Protein AF-A0A920TBX6-F1 (afdb_monomer)

Mean predicted aligned error: 10.16 Å

Radius of gyration: 13.93 Å; Cα contacts (8 Å, |Δi|>4): 86; chains: 1; bounding box: 36×34×33 Å

Solvent-accessible surface area (backbone atoms only — not comparable to full-atom values): 4397 Å² total; per-residue (Å²): 131,88,85,68,65,44,73,41,70,44,76,51,84,47,71,62,35,65,74,48,46,52,60,54,44,67,72,37,98,49,49,41,70,62,23,27,30,47,102,46,64,70,68,12,48,54,44,10,65,76,64,74,23,92,37,45,42,58,93,85,62,78,86,61,86,73,75,75,79,75,126

Sequence (71 aa):
MSTDTIRIGIVGAGANTRLRHVPGFRANAGVELVGVVNRSREPSERAAA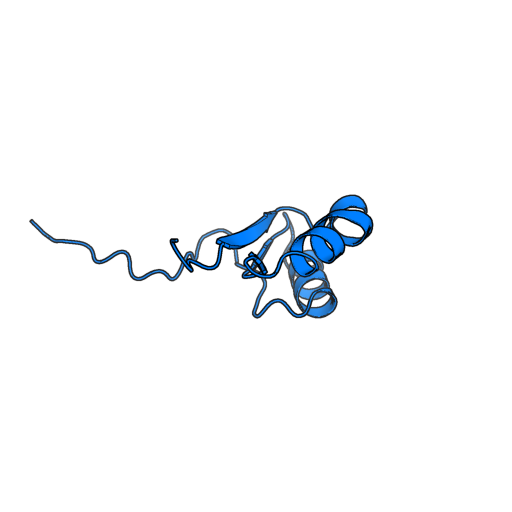EFDIPGPTTAGRTSSPMTRSTR

pLDDT: mean 72.49, std 15.66, range [40.75, 86.62]

Secondary structure (DSSP, 8-state):
-----EEEEEE---HHIIIIIHHHHHTSTTEEEEEEE-SSHHHHHHHHHHTT-S----TT---S-------

Nearest PDB structures (foldseek):
  3rc1-assembly1_A  TM=8.822E-01  e=4.601E-03  Actinomadura kijaniata
  3rc9-assembly1_A  TM=8.837E-01  e=1.036E-02  Actinomadura kijaniata
  3rc7-assembly1_A  TM=8.792E-01  e=1.269E-02  Actinomadura kijaniata
  3rc2-assembly1_A  TM=8.618E-01  e=1.358E-02  Actinomadura kijaniata
  3rbv-assembly1_A  TM=8.103E-01  e=2.039E-02  Actinomadura kijaniata

Foldseek 3Di:
DPLAAAEDAAEDPDPCCVPPVLVVQVVDPRYDDAEYEYPDQVVRQVVCVVSVHPGHPDVPDPPPPPVPPDD

Structure (mmCIF, N/CA/C/O backbone):
data_AF-A0A920TBX6-F1
#
_entry.id   AF-A0A920TBX6-F1
#
loop_
_atom_site.group_PDB
_atom_site.id
_atom_site.type_symbol
_atom_site.label_atom_id
_atom_site.label_alt_id
_atom_site.label_comp_id
_atom_site.label_asym_id
_at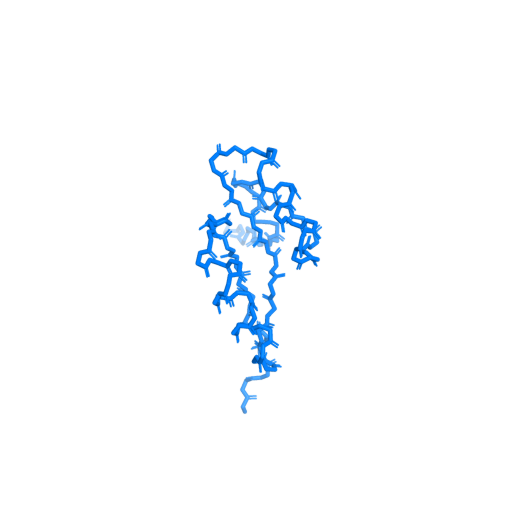om_site.label_entity_id
_atom_site.label_seq_id
_atom_site.pdbx_PDB_ins_code
_atom_site.Cartn_x
_atom_site.Cartn_y
_atom_site.Cartn_z
_atom_site.occupancy
_atom_site.B_iso_or_equiv
_atom_site.auth_seq_id
_atom_site.auth_comp_id
_atom_site.auth_asym_id
_atom_site.auth_atom_id
_atom_site.pdbx_PDB_model_num
ATOM 1 N N . MET A 1 1 ? -10.866 9.834 20.624 1.00 42.94 1 MET A N 1
ATOM 2 C CA . MET A 1 1 ? -9.596 9.363 20.038 1.00 42.94 1 MET A CA 1
ATOM 3 C C . MET A 1 1 ? -9.893 8.989 18.604 1.00 42.94 1 MET A C 1
ATOM 5 O O . MET A 1 1 ? -10.735 8.123 18.409 1.00 42.94 1 MET A O 1
ATOM 9 N N . SER A 1 2 ? -9.327 9.694 17.627 1.00 51.72 2 SER A N 1
ATOM 10 C CA . SER A 1 2 ? -9.566 9.390 16.215 1.00 51.72 2 SER A CA 1
ATOM 11 C C . SER A 1 2 ? -8.976 8.017 15.907 1.00 51.72 2 SER A C 1
ATOM 13 O O . SER A 1 2 ? -7.766 7.831 15.977 1.00 51.72 2 SER A O 1
ATOM 15 N N . THR A 1 3 ? -9.838 7.049 15.620 1.00 64.56 3 THR A N 1
ATOM 16 C CA . THR A 1 3 ? -9.504 5.677 15.209 1.00 64.56 3 THR A CA 1
ATOM 17 C C . THR A 1 3 ? -9.114 5.607 13.731 1.00 64.56 3 THR A C 1
ATOM 19 O O . THR A 1 3 ? -9.339 4.593 13.079 1.00 64.56 3 THR A O 1
ATOM 22 N N . ASP A 1 4 ? -8.597 6.702 13.173 1.00 73.19 4 ASP A N 1
ATOM 23 C CA . ASP A 1 4 ? -8.293 6.789 11.751 1.00 73.19 4 ASP A CA 1
ATOM 24 C C . ASP A 1 4 ? -6.999 6.039 11.444 1.00 73.19 4 ASP A C 1
ATOM 26 O O . ASP A 1 4 ? -5.919 6.375 11.936 1.00 73.19 4 ASP A O 1
ATOM 30 N N . THR A 1 5 ? -7.125 5.009 10.615 1.00 81.06 5 THR A N 1
ATOM 31 C CA . THR A 1 5 ? -6.003 4.232 10.103 1.00 81.06 5 THR A CA 1
ATOM 32 C C . THR A 1 5 ? -5.137 5.113 9.204 1.00 81.06 5 THR A C 1
ATOM 34 O O . THR A 1 5 ? -5.589 5.650 8.187 1.00 81.06 5 THR A O 1
ATOM 37 N N . ILE A 1 6 ? -3.862 5.256 9.559 1.00 85.31 6 ILE A N 1
ATOM 38 C CA . ILE A 1 6 ? -2.885 5.999 8.770 1.00 85.31 6 ILE A CA 1
ATOM 39 C C . ILE A 1 6 ? -2.481 5.146 7.573 1.00 85.31 6 ILE A C 1
ATOM 41 O O . ILE A 1 6 ? -1.754 4.161 7.694 1.00 85.31 6 ILE A O 1
ATOM 45 N N . ARG A 1 7 ? -2.939 5.566 6.396 1.00 86.31 7 ARG A N 1
ATOM 46 C CA . ARG A 1 7 ? -2.600 4.945 5.116 1.00 86.31 7 ARG A CA 1
ATOM 47 C C . ARG A 1 7 ? -1.262 5.481 4.611 1.00 86.31 7 ARG A C 1
ATOM 49 O O . ARG A 1 7 ? -1.144 6.667 4.308 1.00 86.31 7 ARG A O 1
ATOM 56 N N . ILE A 1 8 ? -0.262 4.610 4.503 1.00 84.44 8 ILE A N 1
ATOM 57 C CA . ILE A 1 8 ? 1.099 4.944 4.069 1.00 84.44 8 ILE A CA 1
ATOM 58 C C . ILE A 1 8 ? 1.364 4.373 2.675 1.00 84.44 8 ILE A C 1
ATOM 60 O O . ILE A 1 8 ? 1.204 3.178 2.426 1.00 84.44 8 ILE A O 1
ATOM 64 N N . GLY A 1 9 ? 1.815 5.245 1.773 1.00 85.62 9 GLY A N 1
ATOM 65 C CA . GLY A 1 9 ? 2.395 4.872 0.487 1.00 85.62 9 GLY A CA 1
ATOM 66 C C . GLY A 1 9 ? 3.919 4.947 0.546 1.00 85.62 9 GLY A C 1
ATOM 67 O O . GLY A 1 9 ? 4.482 5.953 0.975 1.00 85.62 9 GLY A O 1
ATOM 68 N N . ILE A 1 10 ? 4.596 3.893 0.106 1.00 83.06 10 ILE A N 1
ATOM 69 C CA . ILE A 1 10 ? 6.055 3.819 0.062 1.00 83.06 10 ILE A CA 1
ATOM 70 C C . ILE A 1 10 ? 6.551 4.248 -1.320 1.00 83.06 10 ILE A C 1
ATOM 72 O O . ILE A 1 10 ? 6.208 3.644 -2.333 1.00 83.06 10 ILE A O 1
ATOM 76 N N . VAL A 1 11 ? 7.440 5.237 -1.367 1.00 84.12 11 VAL A N 1
ATOM 77 C CA . VAL A 1 11 ? 8.186 5.588 -2.583 1.00 84.12 11 VAL A CA 1
ATOM 78 C C . VAL A 1 11 ? 9.607 5.059 -2.433 1.00 84.12 11 VAL A C 1
ATOM 80 O O . VAL A 1 11 ? 10.367 5.541 -1.600 1.00 84.12 11 VAL A O 1
ATOM 83 N N . GLY A 1 12 ? 9.974 4.050 -3.219 1.00 76.56 12 GLY A N 1
ATOM 84 C CA . G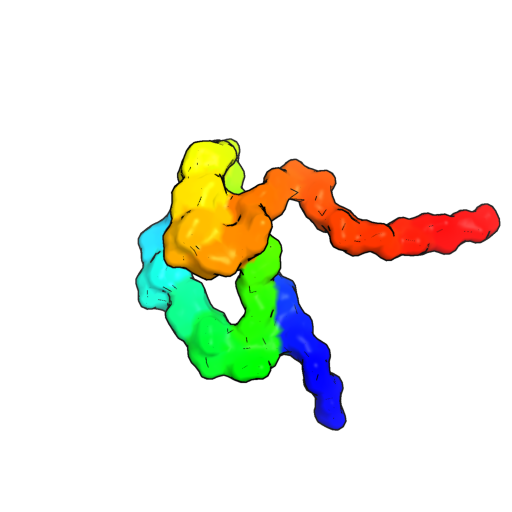LY A 1 12 ? 11.271 3.394 -3.125 1.00 76.56 12 GLY A CA 1
ATOM 85 C C . GLY A 1 12 ? 11.257 2.188 -2.187 1.00 76.56 12 GLY A C 1
ATOM 86 O O . GLY A 1 12 ? 11.533 2.286 -0.992 1.00 76.56 12 GLY A O 1
ATOM 87 N N . ALA A 1 13 ? 11.042 1.002 -2.745 1.00 75.69 13 ALA A N 1
ATOM 88 C CA . ALA A 1 13 ? 11.332 -0.265 -2.085 1.00 75.69 13 ALA A CA 1
ATOM 89 C C . ALA A 1 13 ? 12.833 -0.574 -2.170 1.00 75.69 13 ALA A C 1
ATOM 91 O O . ALA A 1 13 ? 13.262 -1.401 -2.974 1.00 75.69 13 ALA A O 1
ATOM 92 N N . GLY A 1 14 ? 13.646 0.150 -1.399 1.00 79.69 14 GLY A N 1
ATOM 93 C CA . GLY A 1 14 ? 15.075 -0.121 -1.218 1.00 79.69 14 GLY A CA 1
ATOM 94 C C . GLY A 1 14 ? 15.348 -1.079 -0.053 1.00 79.69 14 GLY A C 1
ATOM 95 O O . GLY A 1 14 ? 14.423 -1.570 0.596 1.00 79.69 14 GLY A O 1
ATOM 96 N N . ALA A 1 15 ? 16.627 -1.325 0.247 1.00 81.50 15 ALA A N 1
ATOM 97 C CA . ALA A 1 15 ? 17.036 -2.197 1.355 1.00 81.50 15 ALA A CA 1
ATOM 98 C C . ALA A 1 15 ? 16.514 -1.706 2.722 1.00 81.50 15 ALA A C 1
ATOM 100 O O . ALA A 1 15 ? 15.958 -2.485 3.488 1.00 81.50 15 ALA A O 1
ATOM 101 N N . ASN A 1 16 ? 16.595 -0.401 3.005 1.00 81.62 16 ASN A N 1
ATOM 102 C CA . ASN A 1 16 ? 16.101 0.168 4.269 1.00 81.62 16 ASN A CA 1
ATOM 103 C C . ASN A 1 16 ? 14.585 0.032 4.445 1.00 81.62 16 ASN A C 1
ATOM 105 O O . ASN A 1 16 ? 14.101 -0.180 5.559 1.00 81.62 16 ASN A O 1
ATOM 109 N N . THR A 1 17 ? 13.839 0.149 3.348 1.00 81.12 17 THR A N 1
ATOM 110 C CA . THR A 1 17 ? 12.384 0.027 3.355 1.00 81.12 17 THR A CA 1
AT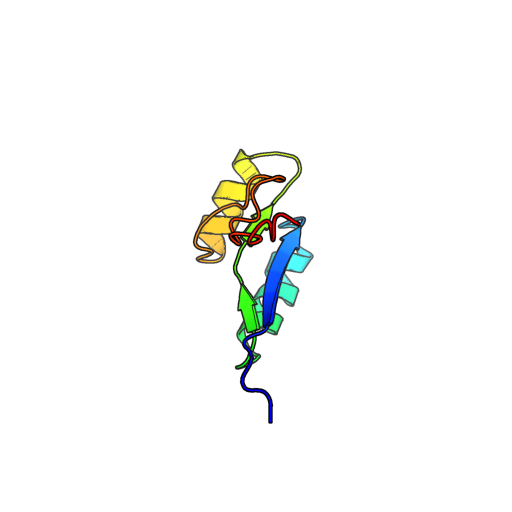OM 111 C C . THR A 1 17 ? 11.968 -1.385 3.753 1.00 81.12 17 THR A C 1
ATOM 113 O O . THR A 1 17 ? 11.141 -1.552 4.647 1.00 81.12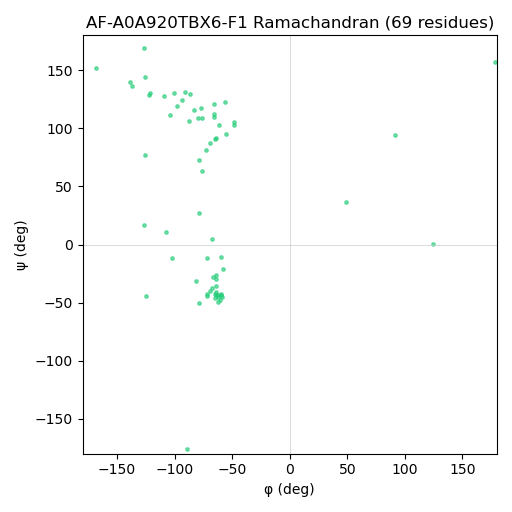 17 THR A O 1
ATOM 116 N N . ARG A 1 18 ? 12.623 -2.387 3.150 1.00 81.75 18 ARG A N 1
ATOM 117 C CA . ARG A 1 18 ? 12.446 -3.812 3.463 1.00 81.75 18 ARG A CA 1
ATOM 118 C C . ARG A 1 18 ? 12.829 -4.144 4.899 1.00 81.75 18 ARG A C 1
ATOM 120 O O . ARG A 1 18 ? 12.067 -4.787 5.606 1.00 81.75 18 ARG A O 1
ATOM 127 N N . LEU A 1 19 ? 14.008 -3.694 5.325 1.00 82.19 19 LEU A N 1
ATOM 128 C CA . LEU A 1 19 ? 14.611 -4.135 6.582 1.00 82.19 19 LEU A CA 1
ATOM 129 C C . LEU A 1 19 ? 14.065 -3.410 7.813 1.00 82.19 19 LEU A C 1
ATOM 131 O O . LEU A 1 19 ? 14.056 -3.981 8.898 1.00 82.19 19 LEU A O 1
ATOM 135 N N . ARG A 1 20 ? 13.658 -2.141 7.679 1.00 83.75 20 ARG A N 1
ATOM 136 C CA . ARG A 1 20 ? 13.325 -1.294 8.839 1.00 83.75 20 ARG A CA 1
ATOM 137 C C . ARG A 1 20 ? 11.925 -0.703 8.775 1.00 83.75 20 ARG A C 1
ATOM 139 O O . ARG A 1 20 ? 11.226 -0.710 9.781 1.00 83.75 20 ARG A O 1
ATOM 146 N N . HIS A 1 21 ? 11.514 -0.186 7.617 1.00 82.38 21 HIS A N 1
ATOM 147 C CA . HIS A 1 21 ? 10.275 0.593 7.534 1.00 82.38 21 HIS A CA 1
ATOM 148 C C . HIS A 1 21 ? 9.043 -0.306 7.512 1.00 82.38 21 HIS A C 1
ATOM 150 O O . HIS A 1 21 ? 8.150 -0.113 8.324 1.00 82.38 21 HIS A O 1
ATOM 156 N N . VAL A 1 22 ? 9.000 -1.317 6.639 1.00 82.69 22 VAL A N 1
ATOM 157 C CA . VAL A 1 22 ? 7.833 -2.209 6.539 1.00 82.69 22 VAL A CA 1
ATOM 158 C C . VAL A 1 22 ? 7.562 -2.963 7.849 1.00 82.69 22 VAL A C 1
ATOM 160 O O . VAL A 1 22 ? 6.424 -2.904 8.316 1.00 82.69 22 VAL A O 1
ATOM 163 N N . PRO A 1 23 ? 8.558 -3.588 8.511 1.00 84.62 23 PRO A N 1
ATOM 164 C CA . PRO A 1 23 ? 8.331 -4.236 9.804 1.00 84.62 23 PRO A CA 1
ATOM 165 C C . PRO A 1 23 ? 7.924 -3.240 10.895 1.00 84.62 23 PRO A C 1
ATOM 167 O O . PRO A 1 23 ? 7.015 -3.516 11.673 1.00 84.62 23 PRO A O 1
ATOM 170 N N . GLY A 1 24 ? 8.553 -2.058 10.926 1.00 86.12 24 GLY A N 1
ATOM 171 C CA . GLY A 1 24 ? 8.234 -1.012 11.896 1.00 86.12 24 GLY A CA 1
ATOM 172 C C . GLY A 1 24 ? 6.813 -0.475 11.736 1.00 86.12 24 GLY A C 1
ATOM 173 O O . GLY A 1 24 ? 6.096 -0.330 12.720 1.00 86.12 24 GLY A O 1
ATOM 174 N N . PHE A 1 25 ? 6.364 -0.235 10.504 1.00 84.38 25 PHE A N 1
ATOM 175 C CA . PHE A 1 25 ? 5.003 0.226 10.233 1.00 84.38 25 PHE A CA 1
ATOM 176 C C . PHE A 1 25 ? 3.961 -0.852 10.524 1.00 84.38 25 PHE A C 1
ATOM 178 O O . PHE A 1 25 ? 2.953 -0.543 11.148 1.00 84.38 25 PHE A O 1
ATOM 185 N N . ARG A 1 26 ? 4.229 -2.120 10.182 1.00 82.06 26 ARG A N 1
ATOM 186 C CA . ARG A 1 26 ? 3.337 -3.243 10.522 1.00 82.06 26 ARG A CA 1
ATOM 187 C C . ARG A 1 26 ? 3.210 -3.482 12.032 1.00 82.06 26 ARG A C 1
ATOM 189 O O . ARG A 1 26 ? 2.184 -3.985 12.472 1.00 82.06 26 ARG A O 1
ATOM 196 N N . ALA A 1 27 ? 4.211 -3.107 12.830 1.00 86.12 27 ALA A N 1
ATOM 197 C CA . ALA A 1 27 ? 4.145 -3.210 14.290 1.00 86.12 27 ALA A CA 1
ATOM 198 C C . ALA A 1 27 ? 3.194 -2.184 14.942 1.00 86.12 27 ALA A C 1
ATOM 200 O O . ALA A 1 27 ? 2.883 -2.304 16.125 1.00 86.12 27 ALA A O 1
ATOM 201 N N . ASN A 1 28 ? 2.727 -1.176 14.197 1.00 83.94 28 ASN A N 1
ATOM 202 C CA . ASN A 1 28 ? 1.819 -0.152 14.705 1.00 83.94 28 ASN A CA 1
ATOM 203 C C . ASN A 1 28 ? 0.366 -0.487 14.334 1.00 83.94 28 ASN A C 1
ATOM 205 O O . ASN A 1 28 ? 0.005 -0.494 13.161 1.00 83.94 28 ASN A O 1
ATOM 209 N N . ALA A 1 29 ? -0.500 -0.673 15.336 1.00 76.06 29 ALA A N 1
ATOM 210 C CA . ALA A 1 29 ? -1.902 -1.090 15.169 1.00 76.06 29 ALA A CA 1
ATOM 211 C C . ALA A 1 29 ? -2.837 -0.061 14.484 1.00 76.06 29 ALA A C 1
ATOM 213 O O . ALA A 1 29 ? -4.039 -0.285 14.393 1.00 76.06 29 ALA A O 1
ATOM 214 N N . GLY A 1 30 ? -2.304 1.068 14.011 1.00 83.25 30 GLY A N 1
ATOM 215 C CA . GLY A 1 30 ? -3.049 2.130 13.329 1.00 83.25 30 GLY A CA 1
ATOM 216 C C . GLY A 1 30 ? -2.468 2.498 11.969 1.00 83.25 30 GLY A C 1
ATOM 217 O O . GLY A 1 30 ? -2.754 3.583 11.474 1.00 83.25 30 GLY A O 1
ATOM 218 N N . VAL A 1 31 ? -1.613 1.651 11.392 1.00 85.31 31 VAL A N 1
ATOM 219 C CA . VAL A 1 31 ? -0.927 1.931 10.128 1.00 85.31 31 VAL A CA 1
ATOM 220 C C . VAL A 1 31 ? -1.259 0.860 9.099 1.00 85.31 31 VAL A C 1
ATOM 222 O O . VAL A 1 31 ? -1.119 -0.332 9.354 1.00 85.31 31 VAL A O 1
ATOM 225 N N . GLU A 1 32 ? -1.650 1.301 7.908 1.00 85.50 32 GLU A N 1
ATOM 226 C CA . GLU A 1 32 ? -1.937 0.444 6.764 1.00 85.50 32 GLU A CA 1
ATOM 227 C C . GLU A 1 32 ? -1.047 0.834 5.583 1.00 85.50 32 GLU A C 1
ATOM 229 O O . GLU A 1 32 ? -0.965 1.999 5.191 1.00 85.50 32 GLU A O 1
ATOM 234 N N . LEU A 1 33 ? -0.369 -0.150 5.000 1.00 84.12 33 LEU A N 1
ATOM 235 C CA . LEU A 1 33 ? 0.459 0.031 3.810 1.00 84.12 33 LEU A CA 1
ATOM 236 C C . LEU A 1 33 ? -0.413 -0.132 2.565 1.00 84.12 33 LEU A C 1
ATOM 238 O O . LEU A 1 33 ? -0.792 -1.242 2.209 1.00 84.12 33 LEU A O 1
ATOM 242 N N . VAL A 1 34 ? -0.714 0.980 1.895 1.00 86.62 34 VAL A N 1
ATOM 243 C CA . VAL A 1 34 ? -1.691 1.009 0.789 1.00 86.62 34 VAL A CA 1
ATOM 244 C C . VAL A 1 34 ? -1.059 1.037 -0.600 1.00 86.62 34 VAL A C 1
ATOM 246 O O . VAL A 1 34 ? -1.758 0.872 -1.597 1.00 86.62 34 VAL A O 1
ATOM 249 N N . GLY A 1 35 ? 0.253 1.266 -0.698 1.00 85.06 35 GLY A N 1
ATOM 250 C CA . GLY A 1 35 ? 0.912 1.403 -1.994 1.00 85.06 35 GLY A CA 1
ATOM 251 C C . GLY A 1 35 ? 2.431 1.375 -1.926 1.00 85.06 35 GLY A C 1
ATOM 252 O O . GLY A 1 35 ? 3.029 1.791 -0.935 1.00 85.06 35 GLY A O 1
ATOM 253 N N . VAL A 1 36 ? 3.060 0.927 -3.014 1.00 84.62 36 VAL A N 1
ATOM 254 C CA . VAL A 1 36 ? 4.504 1.058 -3.234 1.00 84.62 36 VAL A CA 1
ATOM 255 C C . VAL A 1 36 ? 4.806 1.481 -4.671 1.00 84.62 36 VAL A C 1
ATOM 257 O O . VAL A 1 36 ? 4.212 0.959 -5.613 1.00 84.62 36 VAL A O 1
ATOM 260 N N . VAL A 1 37 ? 5.728 2.426 -4.862 1.00 83.44 37 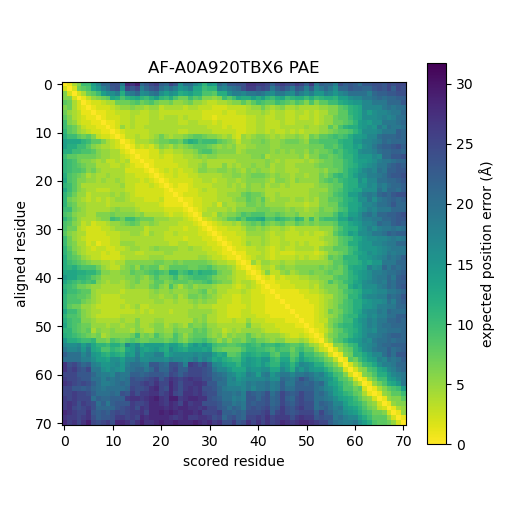VAL A N 1
ATOM 261 C CA . VAL A 1 37 ? 6.130 2.910 -6.191 1.00 83.44 37 VAL A CA 1
ATOM 262 C C . VAL A 1 37 ? 7.639 3.122 -6.279 1.00 83.44 37 VAL A C 1
ATOM 264 O O . VAL A 1 37 ? 8.265 3.627 -5.355 1.00 83.44 37 VAL A O 1
ATOM 267 N N . ASN A 1 38 ? 8.229 2.759 -7.415 1.00 83.81 38 ASN A N 1
ATOM 268 C CA . ASN A 1 38 ? 9.626 2.994 -7.777 1.00 83.81 38 ASN A CA 1
ATOM 269 C C . ASN A 1 38 ? 9.674 3.690 -9.145 1.00 83.81 38 ASN A C 1
ATOM 271 O O . ASN A 1 38 ? 8.688 3.713 -9.878 1.00 83.81 38 ASN A O 1
ATOM 275 N N . ARG A 1 39 ? 10.861 4.186 -9.531 1.00 80.38 39 ARG A N 1
ATOM 276 C CA . ARG A 1 39 ? 11.111 4.756 -10.872 1.00 80.38 39 ARG A CA 1
ATOM 277 C C . ARG A 1 39 ? 10.829 3.789 -12.033 1.00 80.38 39 ARG A C 1
ATOM 279 O O . ARG A 1 39 ? 10.663 4.221 -13.164 1.00 80.38 39 ARG A O 1
ATOM 286 N N . SER A 1 40 ? 10.818 2.489 -11.757 1.00 76.19 40 SER A N 1
ATOM 287 C CA . SER A 1 40 ? 10.557 1.425 -12.723 1.00 76.19 40 SER A CA 1
ATOM 288 C C . SER A 1 40 ? 9.425 0.558 -12.185 1.00 76.19 40 SER A C 1
ATOM 290 O O . SER A 1 40 ? 9.356 0.323 -10.978 1.00 76.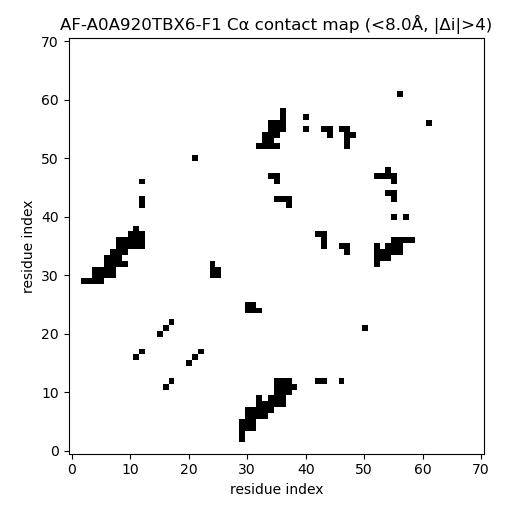19 40 SER A O 1
ATOM 292 N N . ARG A 1 41 ? 8.567 0.062 -13.080 1.00 74.31 41 ARG A N 1
ATOM 293 C CA . ARG A 1 41 ? 7.368 -0.710 -12.727 1.00 74.31 41 ARG A CA 1
ATOM 294 C C . ARG A 1 41 ? 7.685 -2.119 -12.220 1.00 74.31 41 ARG A C 1
ATOM 296 O O . ARG A 1 41 ? 7.145 -2.530 -11.203 1.00 74.31 41 ARG A O 1
ATOM 303 N N . GLU A 1 42 ? 8.624 -2.805 -12.861 1.00 79.62 42 GLU A N 1
ATOM 304 C CA . GLU A 1 42 ? 9.027 -4.176 -12.512 1.00 79.62 42 GLU A CA 1
ATOM 305 C C . GLU A 1 42 ? 9.535 -4.294 -11.055 1.00 79.62 42 GLU A C 1
ATOM 307 O O . GLU A 1 42 ? 9.076 -5.162 -10.311 1.00 79.62 42 GLU A O 1
ATOM 312 N N . PRO A 1 43 ? 10.402 -3.387 -10.546 1.00 79.88 43 PRO A N 1
ATOM 313 C CA . PRO A 1 43 ? 10.760 -3.372 -9.127 1.00 79.88 43 PRO A CA 1
ATOM 314 C C . PRO A 1 43 ? 9.609 -2.994 -8.186 1.00 79.88 43 PRO A C 1
ATOM 316 O O . PRO A 1 43 ? 9.639 -3.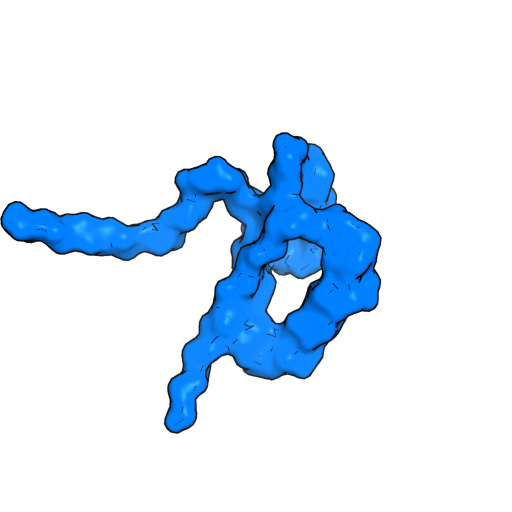405 -7.029 1.00 79.88 43 PRO A O 1
ATOM 319 N N . SER A 1 44 ? 8.627 -2.207 -8.642 1.00 78.62 44 SER A N 1
ATOM 320 C CA . SER A 1 44 ? 7.438 -1.871 -7.845 1.00 78.62 44 SER A CA 1
ATOM 321 C C . SER A 1 44 ? 6.503 -3.057 -7.687 1.00 78.62 44 SER A C 1
ATOM 323 O O . SER A 1 44 ? 6.038 -3.300 -6.583 1.00 78.62 44 SER A O 1
ATOM 325 N N . GLU A 1 45 ? 6.252 -3.802 -8.762 1.00 80.75 45 GLU A N 1
ATOM 326 C CA . GLU A 1 45 ? 5.409 -5.002 -8.746 1.00 80.75 45 GLU A CA 1
ATOM 327 C C . GLU A 1 45 ? 6.001 -6.074 -7.830 1.00 80.75 45 GLU A C 1
ATOM 329 O O . GLU A 1 45 ? 5.301 -6.597 -6.963 1.00 80.75 45 GLU A O 1
ATOM 334 N N . ARG A 1 46 ? 7.315 -6.319 -7.928 1.00 83.75 46 ARG A N 1
ATOM 335 C CA . ARG A 1 46 ? 8.006 -7.243 -7.015 1.00 83.75 46 ARG A CA 1
ATOM 336 C C . ARG A 1 46 ? 7.906 -6.809 -5.556 1.00 83.75 46 ARG A C 1
ATOM 338 O O . ARG A 1 46 ? 7.662 -7.641 -4.695 1.00 83.75 46 ARG A O 1
ATOM 345 N N . ALA A 1 47 ? 8.079 -5.517 -5.278 1.00 82.19 47 ALA A N 1
ATOM 346 C CA . ALA A 1 47 ? 7.952 -5.001 -3.921 1.00 82.19 47 ALA A CA 1
ATOM 347 C C . ALA A 1 47 ? 6.512 -5.074 -3.396 1.00 82.19 47 ALA A C 1
ATOM 349 O O . ALA A 1 47 ? 6.309 -5.368 -2.226 1.00 82.19 47 ALA A O 1
ATOM 350 N N . ALA A 1 48 ? 5.512 -4.821 -4.244 1.00 83.19 48 ALA A N 1
ATOM 351 C CA . ALA A 1 48 ? 4.111 -4.933 -3.854 1.00 83.19 48 ALA A CA 1
ATOM 352 C C . ALA A 1 48 ? 3.771 -6.374 -3.456 1.00 83.19 48 ALA A C 1
ATOM 354 O O . ALA A 1 48 ? 3.160 -6.580 -2.413 1.00 83.19 48 ALA A O 1
ATOM 355 N N . ALA A 1 49 ? 4.250 -7.354 -4.230 1.00 82.56 49 ALA A N 1
ATOM 356 C CA . ALA A 1 49 ? 4.106 -8.770 -3.909 1.00 82.56 49 ALA A CA 1
ATOM 357 C C . ALA A 1 49 ? 4.856 -9.163 -2.623 1.00 82.56 49 ALA A C 1
ATOM 359 O O . ALA A 1 49 ? 4.315 -9.878 -1.793 1.00 82.56 49 ALA A O 1
ATOM 360 N N . GLU A 1 50 ? 6.081 -8.670 -2.429 1.00 83.44 50 GLU A N 1
ATOM 361 C CA . GLU A 1 50 ? 6.901 -8.954 -1.239 1.00 83.44 50 GLU A CA 1
ATOM 362 C C . GLU A 1 50 ? 6.290 -8.407 0.061 1.00 83.44 50 GLU A C 1
ATOM 364 O O . GLU A 1 50 ? 6.505 -8.956 1.140 1.00 83.44 50 GLU A O 1
ATOM 369 N N . PHE A 1 51 ? 5.541 -7.310 -0.032 1.00 79.50 51 PHE A N 1
ATOM 370 C CA . PHE A 1 51 ? 4.961 -6.617 1.114 1.00 79.50 51 PHE A CA 1
ATOM 371 C C . PHE A 1 51 ? 3.445 -6.803 1.248 1.00 79.50 51 PHE A C 1
ATOM 373 O O . PHE A 1 51 ? 2.833 -6.089 2.047 1.00 79.50 51 PHE A O 1
ATOM 380 N N . ASP A 1 52 ? 2.840 -7.722 0.489 1.00 79.94 52 ASP A N 1
ATOM 381 C CA . ASP A 1 52 ? 1.386 -7.949 0.433 1.00 79.94 52 ASP A CA 1
ATOM 382 C C . ASP A 1 52 ? 0.578 -6.653 0.240 1.00 79.94 52 ASP A C 1
ATOM 384 O O . ASP A 1 52 ? -0.484 -6.455 0.830 1.00 79.94 52 ASP A O 1
ATOM 388 N N . ILE A 1 53 ? 1.109 -5.720 -0.552 1.00 80.75 53 ILE A N 1
ATOM 389 C CA . ILE A 1 53 ? 0.461 -4.433 -0.801 1.00 80.75 53 ILE A CA 1
ATOM 390 C C . ILE A 1 53 ? -0.504 -4.615 -1.981 1.00 80.75 53 ILE A C 1
ATOM 392 O O . ILE A 1 53 ? -0.070 -5.092 -3.033 1.00 80.75 53 ILE A O 1
ATOM 396 N N . PRO A 1 54 ? -1.782 -4.192 -1.866 1.00 70.12 54 PRO A N 1
ATOM 397 C CA . PRO A 1 54 ? -2.842 -4.470 -2.847 1.00 70.12 54 PRO A CA 1
ATOM 398 C C . PRO A 1 54 ? -2.580 -3.951 -4.271 1.00 70.12 54 PRO A C 1
ATOM 400 O O . PRO A 1 54 ? -3.274 -4.333 -5.210 1.00 70.12 54 PRO A O 1
ATOM 403 N N . GLY A 1 55 ? -1.557 -3.124 -4.476 1.00 63.06 55 GLY A N 1
ATOM 404 C CA . GLY A 1 55 ? -0.977 -2.935 -5.797 1.00 63.06 55 GLY A CA 1
ATOM 405 C C . GLY A 1 55 ? 0.159 -1.918 -5.807 1.00 63.06 55 GLY A C 1
ATOM 406 O O . GLY A 1 55 ? 0.223 -1.036 -4.944 1.00 63.06 55 GLY A O 1
ATOM 407 N N . PRO A 1 56 ? 1.061 -1.983 -6.801 1.00 63.09 56 PRO A N 1
ATOM 408 C CA . PRO A 1 56 ? 1.984 -0.895 -7.051 1.00 63.09 56 PRO A CA 1
ATOM 409 C C . PRO A 1 56 ? 1.166 0.315 -7.501 1.00 63.09 56 PRO A C 1
ATOM 411 O O . PRO A 1 56 ? 0.598 0.329 -8.598 1.00 63.09 56 PRO A O 1
ATOM 414 N N . THR A 1 57 ? 1.070 1.336 -6.650 1.00 56.19 57 THR A N 1
ATOM 415 C CA . THR A 1 57 ? 0.430 2.596 -7.021 1.00 56.19 57 THR A CA 1
ATOM 416 C C . THR A 1 57 ? 1.236 3.165 -8.176 1.00 56.19 57 THR A C 1
ATOM 418 O O . THR A 1 57 ? 2.337 3.673 -7.986 1.00 56.19 57 THR A O 1
ATOM 421 N N . THR A 1 58 ? 0.726 3.042 -9.402 1.00 47.94 58 THR A N 1
ATOM 422 C CA . THR A 1 58 ? 1.326 3.730 -10.543 1.00 47.94 58 THR A CA 1
ATOM 423 C C . THR A 1 58 ? 1.347 5.205 -10.169 1.00 47.94 58 THR A C 1
ATOM 425 O O . THR A 1 58 ? 0.294 5.741 -9.812 1.00 47.94 58 THR A O 1
ATOM 428 N N . ALA A 1 59 ? 2.526 5.833 -10.176 1.00 46.44 59 ALA A N 1
ATOM 429 C CA . ALA A 1 59 ? 2.667 7.261 -9.918 1.00 46.44 59 ALA A CA 1
ATOM 430 C C . ALA A 1 59 ? 1.629 8.005 -10.779 1.00 46.44 59 ALA A C 1
ATOM 432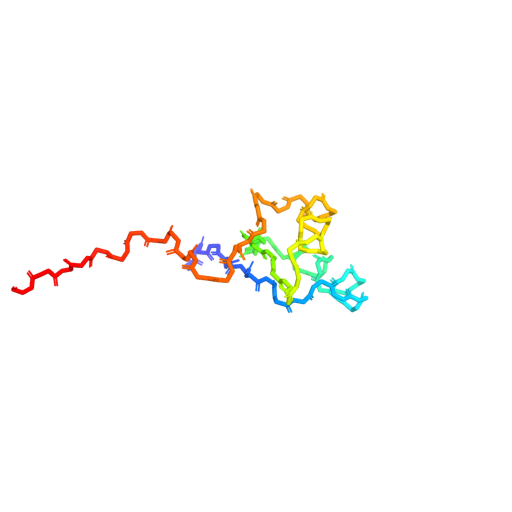 O O . ALA A 1 59 ? 1.755 8.027 -11.999 1.00 46.44 59 ALA A O 1
ATOM 433 N N . GLY A 1 60 ? 0.547 8.498 -10.166 1.00 45.41 60 GLY A N 1
ATOM 434 C CA . GLY A 1 60 ? -0.528 9.201 -10.876 1.00 45.41 60 GLY A CA 1
ATOM 435 C C . GLY A 1 60 ? -1.965 8.681 -10.734 1.00 45.41 60 GLY A C 1
ATOM 436 O O . GLY A 1 60 ? -2.853 9.305 -11.303 1.00 45.41 60 GLY A O 1
ATOM 437 N N . ARG A 1 61 ? -2.264 7.615 -9.979 1.00 43.09 61 ARG A N 1
ATOM 438 C CA . ARG A 1 61 ? -3.669 7.277 -9.651 1.00 43.09 61 ARG A CA 1
ATOM 439 C C . ARG A 1 61 ? -3.897 7.144 -8.154 1.00 43.09 61 ARG A C 1
ATOM 441 O O . ARG A 1 61 ? -4.049 6.049 -7.625 1.00 43.09 61 ARG A O 1
ATOM 448 N N . THR A 1 62 ? -3.979 8.284 -7.480 1.00 45.91 62 THR A N 1
ATOM 449 C CA . THR A 1 62 ? -4.706 8.382 -6.214 1.00 45.91 62 THR A CA 1
ATOM 450 C C . THR A 1 62 ? -6.188 8.230 -6.547 1.00 45.91 62 THR A C 1
ATOM 452 O O . THR A 1 62 ? -6.877 9.207 -6.822 1.00 45.91 62 THR A O 1
ATOM 455 N N . SER A 1 63 ? -6.695 7.001 -6.590 1.00 42.56 63 SER A N 1
ATOM 456 C CA . SER A 1 63 ? -8.134 6.740 -6.620 1.00 42.56 63 SER A CA 1
ATOM 457 C C . SER A 1 63 ? -8.720 6.957 -5.221 1.00 42.56 63 SER A C 1
ATOM 459 O O . SER A 1 63 ? -9.209 6.031 -4.587 1.00 42.56 63 SER A O 1
ATOM 461 N N . SER A 1 64 ? -8.647 8.192 -4.728 1.00 40.75 64 SER A N 1
ATOM 462 C CA . SER A 1 64 ? -9.763 8.736 -3.961 1.00 40.75 64 SER A CA 1
ATOM 463 C C . SER A 1 64 ? -10.652 9.426 -4.991 1.00 40.75 64 SER A C 1
ATOM 465 O O . SER A 1 64 ? -10.116 10.203 -5.788 1.00 40.75 64 SER A O 1
ATOM 467 N N . PRO A 1 65 ? -11.976 9.201 -5.014 1.00 40.78 65 PRO A N 1
ATOM 468 C CA . PRO A 1 65 ? -12.865 10.123 -5.693 1.00 40.78 65 PRO A CA 1
ATOM 469 C C . PRO A 1 65 ? -12.751 11.435 -4.920 1.00 40.78 65 PRO A C 1
ATOM 471 O O . PRO A 1 65 ? -13.391 11.650 -3.897 1.00 40.78 65 PRO A O 1
ATOM 474 N N . MET A 1 66 ? -11.839 12.294 -5.361 1.00 42.78 66 MET A N 1
ATOM 475 C CA . MET A 1 66 ? -11.834 13.695 -5.005 1.00 42.78 66 MET A CA 1
ATOM 476 C C . MET A 1 66 ? -13.119 14.219 -5.623 1.00 42.78 66 MET A C 1
ATOM 478 O O . MET A 1 66 ? -13.155 14.522 -6.815 1.00 42.78 66 MET A O 1
ATOM 482 N N . THR A 1 67 ? -14.202 14.171 -4.841 1.00 49.38 67 THR A N 1
ATOM 483 C CA . THR A 1 67 ? -15.503 14.726 -5.184 1.00 49.38 67 THR A CA 1
ATOM 484 C C . THR A 1 67 ? -15.222 16.127 -5.673 1.00 49.38 67 THR A C 1
ATOM 486 O O . THR A 1 67 ? -14.867 17.019 -4.900 1.00 49.38 67 THR A O 1
ATOM 489 N N . ARG A 1 68 ? -15.267 16.292 -6.994 1.00 47.12 68 ARG A N 1
ATOM 490 C CA . ARG A 1 68 ? -15.080 17.567 -7.655 1.00 47.12 68 ARG A CA 1
ATOM 491 C C . ARG A 1 68 ? -16.364 18.323 -7.362 1.00 47.12 68 ARG A C 1
ATOM 493 O O . ARG A 1 68 ? -17.303 18.274 -8.148 1.00 47.12 68 ARG A O 1
ATOM 500 N N . SER A 1 69 ? -16.414 18.907 -6.163 1.00 46.72 69 SER A N 1
ATOM 501 C CA . SER A 1 69 ? -17.429 19.856 -5.734 1.00 46.72 69 SER A CA 1
ATOM 502 C C . SER A 1 69 ? -17.402 20.969 -6.766 1.00 46.72 69 SER A C 1
ATOM 504 O O . SER A 1 69 ? -16.499 21.806 -6.805 1.00 46.72 69 SER A O 1
ATOM 506 N N . THR A 1 70 ? -18.295 20.822 -7.733 1.00 46.16 70 THR A N 1
ATOM 507 C CA . THR A 1 70 ? -18.482 21.749 -8.827 1.00 46.16 70 THR A CA 1
ATOM 508 C C . THR A 1 70 ? -19.304 22.860 -8.214 1.00 46.16 70 THR A C 1
ATOM 510 O O . THR A 1 70 ? -20.437 22.649 -7.788 1.00 46.16 70 THR A O 1
ATOM 513 N N . ARG A 1 71 ? -18.635 23.996 -8.044 1.00 47.59 71 ARG A N 1
ATOM 514 C CA . ARG A 1 71 ? -19.288 25.284 -7.869 1.00 47.59 71 ARG A CA 1
ATOM 515 C C . ARG A 1 71 ? -20.182 25.576 -9.066 1.00 47.59 71 ARG A C 1
ATOM 517 O O . ARG A 1 71 ? -19.805 25.129 -10.175 1.00 47.59 71 ARG A O 1
#